Protein AF-A0A3B5ME01-F1 (afdb_monomer)

InterPro domains:
  IPR032739 MRN complex-interacting protein [PTHR15863] (6-68)
  IPR049472 MRN complex-interacting protein, N-terminal domain [PF15749] (7-66)

Organism: NCBI:txid32473

Mean predicted aligned error: 5.56 Å

Sequence (73 aa):
MAKLYLCCEFSLLLVWQVKKAKKWSCKLCGEKQSLLKEFGRGSGADCRRHVQKLNAMRGAKMEEQEAHAWSLW

Foldseek 3Di:
DWWWAADPPPRAIDIDDDDPDQWDQDPPPRDTDHGPDTPDDDDPVVSVVVSVVVRVVVVVVVVVVVVVVVVVD

Nearest PDB structures (foldseek):
  8rbo-assembly1_P  TM=5.588E-01  e=2.057E+00  Pyrococcus furiosus DSM 3638
  4ljo-assembly1_A  TM=6.682E-01  e=4.124E+00  Homo sapiens
  7pks-assembly1_L  TM=5.907E-01  e=2.822E+00  Sus scrofa domesticus
  8oki-assembly1_P  TM=5.200E-01  e=4.394E+00  Pyrococcus furiosus DSM 3638
  4v4n-assembly1_BW  TM=4.519E-01  e=2.822E+00  Methanocaldococcus jannaschii

Secondary structure (DSSP, 8-state):
-EEEEE-TTT--EEEEE--S-S-EE-TTT--EE------EEE-HHHHHHHHHHHHHHHHHHHHHHHHHHHHT-

Radius of gyration: 14.56 Å; Cα contacts (8 Å, |Δi|>4): 92; chains: 1; bounding box: 41×19×37 Å

Solvent-accessible surface area (backbone atoms only — not comparable to full-atom values): 4360 Å² total; per-residue (Å²): 100,20,35,29,34,64,41,88,85,79,63,44,61,40,76,42,71,71,60,94,61,80,62,46,64,40,89,86,80,62,49,78,40,71,81,85,56,81,79,47,75,39,49,63,66,58,40,49,54,50,34,53,52,54,46,51,55,50,50,54,53,48,52,53,51,49,53,52,55,60,73,75,109

Structure (mmCIF, N/CA/C/O backbone):
data_AF-A0A3B5ME01-F1
#
_entry.id   AF-A0A3B5ME01-F1
#
loop_
_atom_site.group_PDB
_atom_site.id
_atom_site.type_symbol
_atom_site.label_atom_id
_atom_site.label_alt_id
_atom_site.label_comp_id
_atom_site.label_asym_id
_atom_site.label_entity_id
_atom_site.label_seq_id
_atom_site.pdbx_PDB_ins_code
_atom_site.Cartn_x
_atom_site.Cartn_y
_atom_site.Cartn_z
_atom_site.occupancy
_atom_site.B_iso_or_equiv
_atom_site.auth_seq_id
_atom_site.auth_comp_id
_atom_site.auth_asym_id
_atom_site.auth_atom_id
_atom_site.pdbx_PDB_model_num
ATOM 1 N N . MET A 1 1 ? -14.478 4.186 5.774 1.00 80.19 1 MET A N 1
ATOM 2 C CA . MET A 1 1 ? -13.188 4.875 5.551 1.00 80.19 1 MET A CA 1
ATOM 3 C C . MET A 1 1 ? -12.062 3.849 5.507 1.00 80.19 1 MET A C 1
ATOM 5 O O . MET A 1 1 ? -11.975 3.012 6.404 1.00 80.19 1 MET A O 1
ATOM 9 N N . ALA A 1 2 ? -11.216 3.904 4.486 1.00 87.00 2 ALA A N 1
ATOM 10 C CA . ALA A 1 2 ? -9.989 3.125 4.357 1.00 87.00 2 ALA A CA 1
ATOM 11 C C . ALA A 1 2 ? -8.792 4.067 4.166 1.00 87.00 2 ALA A C 1
ATOM 13 O O . ALA A 1 2 ? -8.971 5.244 3.843 1.00 87.00 2 ALA A O 1
ATOM 14 N N . LYS A 1 3 ? -7.591 3.558 4.425 1.00 87.25 3 LYS A N 1
ATOM 15 C CA . LYS A 1 3 ? -6.321 4.278 4.325 1.00 87.25 3 LYS A CA 1
ATOM 16 C C . LYS A 1 3 ? -5.288 3.451 3.572 1.00 87.25 3 LYS A C 1
ATOM 18 O O . LYS A 1 3 ? -5.386 2.224 3.562 1.00 87.25 3 LYS A O 1
ATOM 23 N N . LEU A 1 4 ? -4.317 4.125 2.965 1.00 84.75 4 LEU A N 1
ATOM 24 C CA . LEU A 1 4 ? -3.183 3.506 2.284 1.00 84.75 4 LEU A CA 1
ATOM 25 C C . LEU A 1 4 ? -1.910 3.593 3.128 1.00 84.75 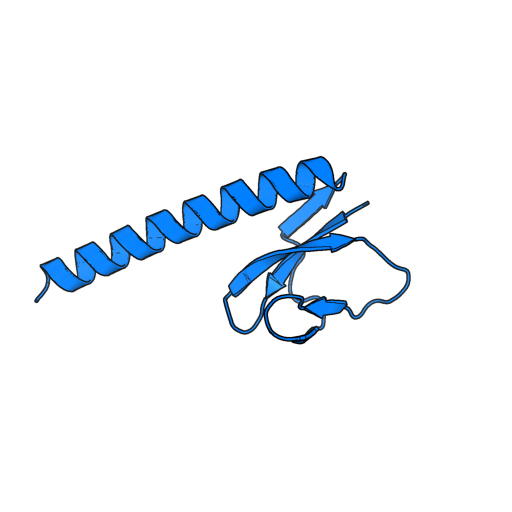4 LEU A C 1
ATOM 27 O O . LEU A 1 4 ? -1.560 4.680 3.591 1.00 84.75 4 LEU A O 1
ATOM 31 N N . TYR A 1 5 ? -1.194 2.475 3.249 1.00 83.62 5 TYR A N 1
ATOM 32 C CA . TYR A 1 5 ? 0.080 2.372 3.971 1.00 83.62 5 TYR A CA 1
ATOM 33 C C . TYR A 1 5 ? 1.103 1.543 3.204 1.00 83.62 5 TYR A C 1
ATOM 35 O O . TYR A 1 5 ? 0.717 0.695 2.402 1.00 83.62 5 TYR A O 1
ATOM 43 N N . LEU A 1 6 ? 2.391 1.760 3.479 1.00 84.00 6 LEU A N 1
ATOM 44 C CA . LEU A 1 6 ? 3.460 0.882 3.004 1.00 84.00 6 LEU A CA 1
ATOM 45 C C . LEU A 1 6 ? 3.671 -0.301 3.952 1.00 84.00 6 LEU A C 1
ATOM 47 O O . LEU A 1 6 ? 3.689 -0.129 5.169 1.00 84.00 6 LEU A O 1
ATOM 51 N N . CYS A 1 7 ? 3.901 -1.477 3.374 1.00 81.56 7 CYS A N 1
ATOM 52 C CA . CYS A 1 7 ? 4.466 -2.628 4.071 1.00 81.56 7 CYS A CA 1
ATOM 53 C C . CYS A 1 7 ? 5.962 -2.403 4.345 1.00 81.56 7 CYS A C 1
ATOM 55 O O . CYS A 1 7 ? 6.680 -2.026 3.425 1.00 81.56 7 CYS A O 1
ATOM 57 N N . CYS A 1 8 ? 6.455 -2.693 5.554 1.00 77.56 8 CYS A N 1
ATOM 58 C CA . CYS A 1 8 ? 7.872 -2.490 5.889 1.00 77.56 8 CYS A CA 1
ATOM 59 C C . CYS A 1 8 ? 8.839 -3.381 5.093 1.00 77.56 8 CYS A C 1
ATOM 61 O O . CYS A 1 8 ? 9.898 -2.912 4.705 1.00 77.56 8 CYS A O 1
ATOM 63 N N . GLU A 1 9 ? 8.470 -4.633 4.815 1.00 76.06 9 GLU A N 1
ATOM 64 C CA . GLU A 1 9 ? 9.366 -5.583 4.136 1.00 76.06 9 GLU A CA 1
ATOM 65 C C . GLU A 1 9 ? 9.371 -5.409 2.617 1.00 76.06 9 GLU A C 1
ATOM 67 O O . GLU A 1 9 ? 10.408 -5.208 2.000 1.00 76.06 9 GLU A O 1
ATOM 72 N N . PHE A 1 10 ? 8.190 -5.422 2.000 1.00 73.81 10 PHE A N 1
ATOM 73 C CA . PHE A 1 10 ? 8.073 -5.385 0.540 1.00 73.81 10 PHE A CA 1
ATOM 74 C C . PHE A 1 10 ? 7.961 -3.961 -0.026 1.00 73.81 10 PHE A C 1
ATOM 76 O O . PHE A 1 10 ? 7.924 -3.755 -1.242 1.00 73.81 10 PHE A O 1
ATOM 83 N N . SER A 1 11 ? 7.841 -2.950 0.843 1.00 77.38 11 SER A N 1
ATOM 84 C CA . SER A 1 11 ? 7.558 -1.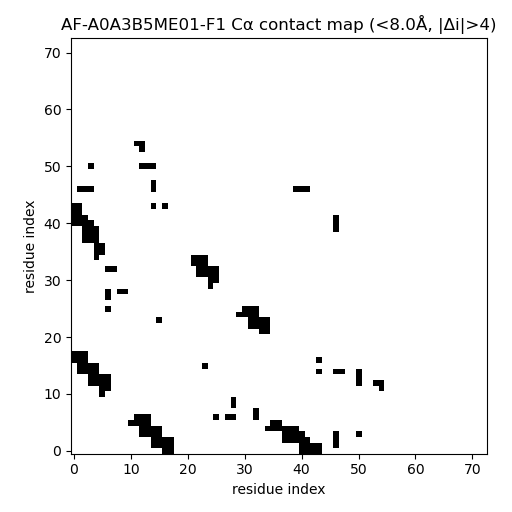553 0.476 1.00 77.38 11 SER A CA 1
ATOM 85 C C . SER A 1 11 ? 6.300 -1.372 -0.401 1.00 77.38 11 SER A C 1
ATOM 87 O O . SER A 1 11 ? 6.126 -0.357 -1.073 1.00 77.38 11 SER A O 1
ATOM 89 N N . LEU A 1 12 ? 5.415 -2.373 -0.447 1.00 83.62 12 LEU A N 1
ATOM 90 C CA . LEU A 1 12 ? 4.188 -2.358 -1.248 1.00 83.62 12 LEU A CA 1
ATOM 91 C C . LEU A 1 12 ? 3.098 -1.539 -0.563 1.00 83.62 12 LEU A C 1
ATOM 93 O O . LEU A 1 12 ? 2.963 -1.579 0.663 1.00 83.62 12 LEU A O 1
ATOM 97 N N . LEU A 1 13 ? 2.290 -0.834 -1.356 1.00 87.31 13 LEU A N 1
ATOM 98 C CA . LEU A 1 13 ? 1.143 -0.099 -0.837 1.00 87.31 13 LEU A CA 1
ATOM 99 C C . LEU A 1 13 ? -0.041 -1.030 -0.614 1.00 87.31 13 LEU A C 1
ATOM 101 O O . LEU A 1 13 ? -0.378 -1.861 -1.459 1.00 87.31 13 LEU A O 1
ATOM 105 N N . LEU A 1 14 ? -0.687 -0.860 0.533 1.00 86.88 14 LEU A N 1
ATOM 106 C CA . LEU A 1 14 ? -1.770 -1.697 1.017 1.00 86.88 14 LEU A CA 1
ATOM 107 C C . LEU A 1 14 ? -2.957 -0.860 1.462 1.00 86.88 14 LEU A C 1
ATOM 109 O O . LEU A 1 14 ? -2.804 0.201 2.067 1.00 86.88 14 LEU A O 1
ATOM 113 N N . VAL A 1 15 ? -4.156 -1.386 1.205 1.00 87.12 15 VAL A N 1
ATOM 114 C CA . VAL A 1 15 ? -5.398 -0.821 1.734 1.00 87.12 15 VAL A CA 1
ATOM 115 C C . VAL A 1 15 ? -5.662 -1.400 3.115 1.00 87.12 15 VAL A C 1
ATOM 117 O O . VAL A 1 15 ? -5.796 -2.615 3.279 1.00 87.12 15 VAL A O 1
ATOM 120 N N . TRP A 1 16 ? -5.843 -0.522 4.094 1.00 86.06 16 TRP A N 1
ATOM 121 C CA . TRP A 1 16 ? -6.289 -0.889 5.427 1.00 86.06 16 TRP A CA 1
ATOM 122 C C . TRP A 1 16 ? -7.593 -0.182 5.791 1.00 86.06 16 TRP A C 1
ATOM 124 O O . TRP A 1 16 ? -7.725 1.039 5.690 1.00 86.06 16 TRP A O 1
ATOM 134 N N . GLN A 1 17 ? -8.580 -0.957 6.236 1.00 86.75 17 GLN A N 1
ATOM 135 C CA . GLN A 1 17 ? -9.832 -0.403 6.734 1.00 86.75 17 GLN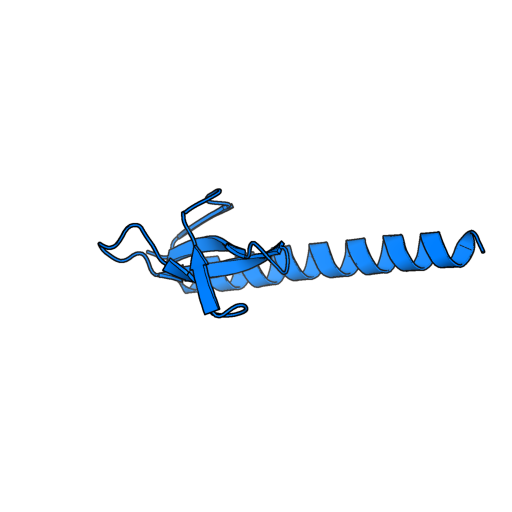 A CA 1
ATOM 136 C C . GLN A 1 17 ? -9.618 0.197 8.120 1.00 86.75 17 GLN A C 1
ATOM 138 O O . GLN A 1 17 ? -9.129 -0.486 9.018 1.00 86.75 17 GLN A O 1
ATOM 143 N N . VAL A 1 18 ? -10.039 1.450 8.305 1.00 83.19 18 VAL A N 1
ATOM 144 C CA . VAL A 1 18 ? -9.851 2.147 9.578 1.00 83.19 18 VAL A CA 1
ATOM 145 C C . VAL A 1 18 ? -10.679 1.475 10.671 1.00 83.19 18 VAL A C 1
ATOM 147 O O . VAL A 1 18 ? -11.904 1.426 10.587 1.00 83.19 18 VAL A O 1
ATOM 150 N N . LYS A 1 19 ? -9.996 0.969 11.699 1.00 83.75 19 LYS A N 1
ATOM 151 C CA . LYS A 1 19 ? -10.582 0.447 12.943 1.00 83.75 19 LYS A CA 1
ATOM 152 C C . LYS A 1 19 ? -10.181 1.350 14.118 1.00 83.75 19 LYS A C 1
ATOM 154 O O . LYS A 1 19 ? -9.274 2.166 13.983 1.00 83.75 19 LYS A O 1
ATOM 159 N N . LYS A 1 20 ? -10.824 1.190 15.285 1.00 81.81 20 LYS A N 1
ATOM 160 C CA . LYS A 1 20 ? -10.446 1.911 16.525 1.00 81.81 20 LYS A CA 1
ATOM 161 C C . LYS A 1 20 ? -8.993 1.645 16.956 1.00 81.81 20 LYS A C 1
ATOM 163 O O . LYS A 1 20 ? -8.378 2.497 17.588 1.00 81.81 20 LYS A O 1
ATOM 168 N N . ALA A 1 21 ? -8.446 0.476 16.619 1.00 80.75 21 ALA A N 1
ATOM 169 C CA . ALA A 1 21 ? -7.065 0.123 16.925 1.00 80.75 21 ALA A CA 1
ATOM 170 C C . ALA A 1 21 ? -6.073 0.943 16.081 1.00 80.75 21 ALA A C 1
ATOM 172 O O . ALA A 1 21 ? -6.231 1.056 14.869 1.00 80.75 21 ALA A O 1
ATOM 173 N N . LYS A 1 22 ? -5.023 1.475 16.717 1.00 73.62 22 LYS A N 1
ATOM 174 C CA . LYS A 1 22 ? -3.961 2.250 16.044 1.00 73.62 22 LYS A CA 1
ATOM 175 C C . LYS A 1 22 ? -2.864 1.382 15.409 1.00 73.62 22 LYS A C 1
ATOM 177 O O . LYS A 1 22 ? -2.063 1.895 14.636 1.00 73.62 22 LYS A O 1
ATOM 182 N N . LYS A 1 23 ? -2.816 0.089 15.744 1.00 80.19 23 LYS A N 1
ATOM 183 C CA . LYS A 1 23 ? -1.897 -0.898 15.156 1.00 80.19 23 LYS A CA 1
ATOM 184 C C . LYS A 1 23 ? -2.641 -1.735 14.122 1.00 80.19 23 LYS A C 1
ATOM 186 O O . LYS A 1 23 ? -3.819 -2.048 14.320 1.00 80.19 23 LYS A O 1
ATOM 191 N N . TRP A 1 24 ? -1.954 -2.123 13.057 1.00 82.69 24 TRP A N 1
ATOM 192 C CA . TRP A 1 24 ? -2.503 -2.993 12.024 1.00 82.69 24 TRP A CA 1
ATOM 193 C C . TRP A 1 24 ? -1.533 -4.130 11.716 1.00 82.69 24 TRP A C 1
ATOM 195 O O . TRP A 1 24 ? -0.324 -3.950 11.784 1.00 82.69 24 TRP A O 1
ATOM 205 N N . SER A 1 25 ? -2.067 -5.30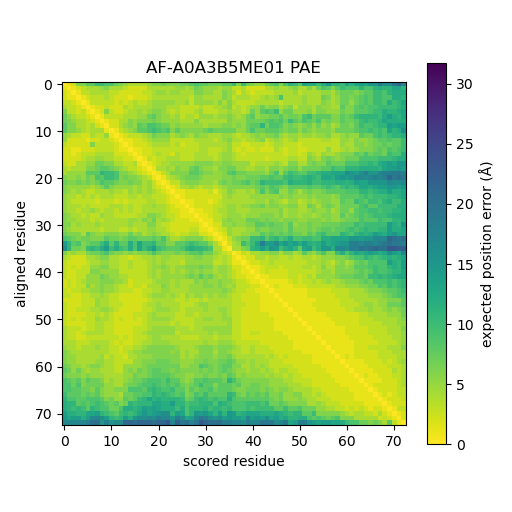8 11.406 1.00 85.06 25 SER A N 1
ATOM 206 C CA . SER A 1 25 ? -1.261 -6.423 10.906 1.00 85.06 25 SER A CA 1
ATOM 207 C C . SER A 1 25 ? -1.206 -6.350 9.390 1.00 85.06 25 SER A C 1
ATOM 209 O O . SER A 1 25 ? -2.253 -6.278 8.731 1.00 85.06 25 SER A O 1
ATOM 211 N N . CYS A 1 26 ? 0.005 -6.346 8.844 1.00 85.38 26 CYS A N 1
ATOM 212 C CA . CYS A 1 26 ? 0.215 -6.360 7.410 1.00 85.38 26 CYS A CA 1
ATOM 213 C C . CYS A 1 26 ? -0.249 -7.693 6.826 1.00 85.38 26 CYS A C 1
ATOM 215 O O . CYS A 1 26 ? 0.145 -8.752 7.293 1.00 85.38 26 CYS A O 1
ATOM 217 N N . LYS A 1 27 ? -1.083 -7.651 5.782 1.00 83.75 27 LYS A N 1
ATOM 218 C CA . LYS A 1 27 ? -1.571 -8.875 5.127 1.00 83.75 27 LYS A CA 1
ATOM 219 C C . LYS A 1 27 ? -0.524 -9.566 4.250 1.00 83.75 27 LYS A C 1
ATOM 221 O O . LYS A 1 27 ? -0.759 -10.698 3.857 1.00 83.75 27 LYS A O 1
ATOM 226 N N . LEU A 1 28 ? 0.567 -8.877 3.912 1.00 84.62 28 LEU A N 1
ATOM 227 C CA . LEU A 1 28 ? 1.635 -9.437 3.084 1.00 84.62 28 LEU A CA 1
ATOM 228 C C . LEU A 1 28 ? 2.711 -10.108 3.934 1.00 84.62 28 LEU A C 1
ATOM 230 O O . LEU A 1 28 ? 3.015 -11.266 3.695 1.00 84.62 28 LEU A O 1
ATOM 234 N N . CYS A 1 29 ? 3.251 -9.407 4.936 1.00 83.81 29 CYS A N 1
ATOM 235 C CA . CYS A 1 29 ? 4.307 -9.962 5.788 1.00 83.81 29 CYS A CA 1
ATOM 236 C C . CYS A 1 29 ? 3.819 -10.532 7.128 1.00 83.81 29 CYS A C 1
ATOM 238 O O . CYS A 1 29 ? 4.583 -11.157 7.846 1.00 83.81 29 CYS A O 1
ATOM 240 N N . GLY A 1 30 ? 2.559 -10.308 7.512 1.00 84.31 30 GLY A N 1
ATOM 241 C CA . GLY A 1 30 ? 2.011 -10.774 8.793 1.00 84.31 30 GLY A CA 1
ATOM 242 C C . GLY A 1 30 ? 2.386 -9.916 10.009 1.00 84.31 30 GLY A C 1
ATOM 243 O O . GLY A 1 30 ? 1.688 -9.971 11.025 1.00 84.31 30 GLY A O 1
ATOM 244 N N . GLU A 1 31 ? 3.412 -9.068 9.905 1.00 85.94 31 GLU A N 1
ATOM 245 C CA . GLU A 1 31 ? 3.927 -8.275 11.025 1.00 85.94 31 GLU A CA 1
ATOM 246 C C . GLU A 1 31 ? 2.933 -7.207 11.520 1.00 85.94 31 GLU A C 1
ATOM 248 O O . GLU A 1 31 ? 2.179 -6.600 10.741 1.00 85.94 31 GLU A O 1
ATOM 253 N N . LYS A 1 32 ? 2.932 -6.939 12.834 1.00 86.75 32 LYS A N 1
ATOM 254 C CA . LYS A 1 32 ? 2.158 -5.842 13.434 1.00 86.75 32 LYS A CA 1
ATOM 255 C C . LYS A 1 32 ? 2.898 -4.531 13.224 1.00 86.75 32 LYS A C 1
ATOM 257 O O . LYS A 1 32 ? 3.798 -4.166 13.973 1.00 86.75 32 LYS A O 1
ATOM 262 N N . GL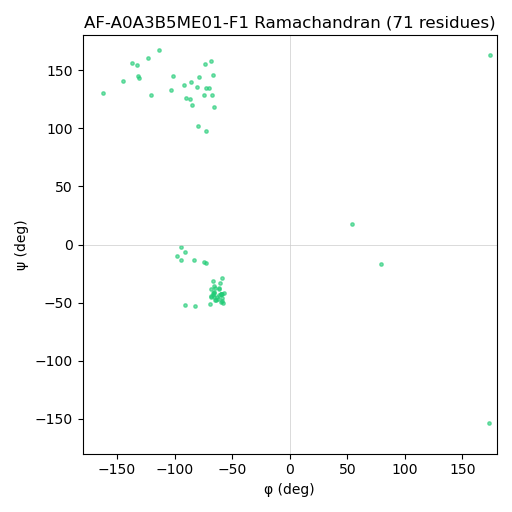N A 1 33 ? 2.437 -3.761 12.253 1.00 79.00 33 GLN A N 1
ATOM 263 C CA . GLN A 1 33 ? 3.051 -2.500 11.884 1.00 79.00 33 GLN A CA 1
ATOM 264 C C . GLN A 1 33 ? 2.414 -1.329 12.636 1.00 79.00 33 GLN A C 1
ATOM 266 O O . GLN A 1 33 ? 1.189 -1.215 12.802 1.00 79.00 33 GLN A O 1
ATOM 271 N N . SER A 1 34 ? 3.279 -0.433 13.106 1.00 73.19 34 SER A N 1
ATOM 272 C CA . SER A 1 34 ? 2.885 0.928 13.434 1.00 73.19 34 SER A CA 1
ATOM 273 C C . SER A 1 34 ? 2.652 1.702 12.137 1.00 73.19 34 SER A C 1
ATOM 275 O O . SER A 1 34 ? 3.125 1.359 11.053 1.00 73.19 34 SER A O 1
ATOM 277 N N . LEU A 1 35 ? 1.836 2.740 12.230 1.00 65.19 35 LEU A N 1
ATOM 278 C CA . LEU A 1 35 ? 1.517 3.587 11.094 1.00 65.19 35 LEU A CA 1
ATOM 279 C C . LEU A 1 35 ? 2.724 4.462 10.752 1.00 65.19 35 LEU A C 1
ATOM 281 O O . LEU A 1 35 ? 2.911 5.489 11.393 1.00 65.19 35 LEU A O 1
ATOM 285 N N . LEU A 1 36 ? 3.532 4.057 9.764 1.00 66.25 36 LEU A N 1
ATOM 286 C CA . LEU A 1 36 ? 4.696 4.842 9.329 1.00 66.2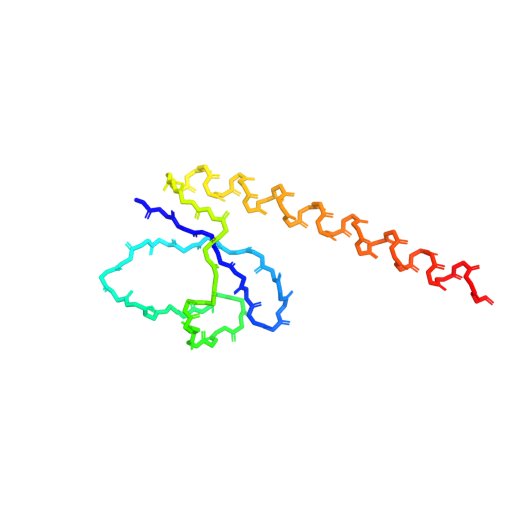5 36 LEU A CA 1
ATOM 287 C C . LEU A 1 36 ? 4.281 6.139 8.614 1.00 66.25 36 LEU A C 1
ATOM 289 O O . LEU A 1 36 ? 4.769 7.213 8.948 1.00 66.25 36 LEU A O 1
ATOM 293 N N . LYS A 1 37 ? 3.395 6.042 7.609 1.00 75.00 37 LYS A N 1
ATOM 294 C CA . LYS A 1 37 ? 2.962 7.170 6.764 1.00 75.00 37 LYS A CA 1
ATOM 295 C C . LYS A 1 37 ? 1.665 6.842 6.025 1.00 75.00 37 LYS A C 1
ATOM 297 O O . LYS A 1 37 ? 1.570 5.789 5.402 1.00 75.00 37 LYS A O 1
ATOM 302 N N . GLU A 1 38 ? 0.677 7.733 6.091 1.00 83.06 38 GLU A N 1
ATOM 303 C CA . GLU A 1 38 ? -0.591 7.621 5.354 1.00 83.06 38 GLU A CA 1
ATOM 304 C C . GLU A 1 38 ? -0.424 8.195 3.940 1.00 83.06 38 GLU A C 1
ATOM 306 O O . GLU A 1 38 ? -0.096 9.367 3.785 1.00 83.06 38 GLU A O 1
ATOM 311 N N . PHE A 1 39 ? -0.640 7.373 2.911 1.00 83.12 39 PHE A N 1
ATOM 312 C CA . PHE A 1 39 ? -0.488 7.770 1.498 1.00 83.12 39 PHE A CA 1
ATOM 313 C C . PHE A 1 39 ? -1.797 8.235 0.861 1.00 83.12 39 PHE A C 1
ATOM 315 O O . PHE A 1 39 ? -1.803 8.822 -0.214 1.00 83.12 39 PHE A O 1
ATOM 322 N N . GLY A 1 40 ? -2.918 7.974 1.526 1.00 85.62 40 GLY A N 1
ATOM 323 C CA . GLY A 1 40 ? -4.230 8.400 1.077 1.00 85.62 40 GLY A CA 1
ATOM 324 C C . GLY A 1 40 ? -5.334 7.832 1.954 1.00 85.62 40 GLY A C 1
ATOM 325 O O . GLY A 1 40 ? -5.131 6.871 2.703 1.00 85.62 40 GLY A O 1
ATOM 326 N N . ARG A 1 41 ? -6.516 8.435 1.845 1.00 89.00 41 ARG A N 1
ATOM 327 C CA . ARG A 1 41 ? -7.696 8.137 2.656 1.00 89.00 41 ARG A CA 1
ATOM 328 C C . ARG A 1 41 ? -8.948 8.293 1.815 1.00 89.00 41 ARG A C 1
ATOM 330 O O . ARG A 1 41 ? -9.045 9.241 1.047 1.00 89.00 41 ARG A O 1
ATOM 337 N N . GLY A 1 42 ? -9.919 7.406 1.988 1.00 91.06 42 GLY A N 1
ATOM 338 C CA . GLY A 1 42 ? -11.174 7.521 1.252 1.00 91.06 42 GLY A CA 1
ATOM 339 C C . GLY A 1 42 ? -12.112 6.341 1.444 1.00 91.06 42 GLY A C 1
ATOM 340 O O . GLY A 1 42 ? -12.092 5.655 2.477 1.00 91.06 42 GLY A O 1
ATOM 341 N N . SER A 1 43 ? -12.959 6.108 0.442 1.00 93.06 43 SER A N 1
ATOM 342 C CA . SER A 1 43 ? -13.762 4.892 0.371 1.00 93.06 43 SER A CA 1
ATOM 343 C C . SER A 1 43 ? -12.864 3.675 0.120 1.00 93.06 43 SER A C 1
ATOM 345 O O . SER A 1 43 ? -11.750 3.784 -0.394 1.00 93.06 43 SER A O 1
ATOM 347 N N . GLY A 1 44 ? -13.346 2.479 0.468 1.00 88.88 44 GLY A N 1
ATOM 348 C CA . GLY A 1 44 ? -12.597 1.253 0.181 1.00 88.88 44 GLY A CA 1
ATOM 349 C C . GLY A 1 44 ? -12.355 1.046 -1.319 1.00 88.88 44 GLY A C 1
ATOM 350 O O . GLY A 1 44 ? -11.307 0.529 -1.693 1.00 88.88 44 GLY A O 1
ATOM 351 N N . ALA A 1 45 ? -13.294 1.467 -2.174 1.00 91.94 45 ALA A N 1
ATOM 352 C CA . ALA A 1 45 ? -13.164 1.357 -3.625 1.00 91.94 45 ALA A CA 1
ATOM 353 C C . ALA A 1 45 ? -12.078 2.292 -4.171 1.00 91.94 45 ALA A C 1
ATOM 355 O O . ALA A 1 45 ? -11.222 1.849 -4.937 1.00 91.94 45 ALA A O 1
ATOM 356 N N . ASP A 1 46 ? -12.058 3.546 -3.720 1.00 91.94 46 ASP A N 1
ATOM 357 C CA . ASP A 1 46 ? -11.068 4.529 -4.171 1.00 91.94 46 ASP A CA 1
ATOM 358 C C . ASP A 1 46 ? -9.669 4.146 -3.707 1.00 91.94 46 ASP A C 1
ATOM 360 O O . ASP A 1 46 ? -8.729 4.163 -4.501 1.00 91.94 46 ASP A O 1
ATOM 364 N N . CYS A 1 47 ? -9.531 3.689 -2.457 1.00 91.38 47 CYS A N 1
ATOM 365 C CA . CYS A 1 47 ? -8.249 3.206 -1.960 1.00 91.38 47 CYS A CA 1
ATOM 366 C C . CYS A 1 47 ? -7.734 2.001 -2.758 1.00 91.38 47 CYS A C 1
ATOM 368 O O . CYS A 1 47 ? -6.536 1.933 -3.016 1.00 91.38 47 CYS A O 1
ATOM 370 N N . ARG A 1 48 ? -8.604 1.070 -3.185 1.00 90.62 48 ARG A N 1
ATOM 371 C CA . ARG A 1 48 ? -8.191 -0.072 -4.022 1.00 90.62 48 ARG A CA 1
ATOM 372 C C . ARG A 1 48 ? -7.665 0.376 -5.384 1.00 90.62 48 ARG A C 1
ATOM 374 O O . ARG A 1 48 ? -6.577 -0.050 -5.761 1.00 90.62 48 ARG A O 1
ATOM 381 N N . ARG A 1 49 ? -8.386 1.264 -6.079 1.00 93.06 49 ARG A N 1
ATOM 382 C CA . ARG A 1 49 ? -7.939 1.825 -7.370 1.00 93.06 49 ARG A CA 1
ATOM 383 C C . ARG A 1 49 ? -6.607 2.559 -7.224 1.00 93.06 49 ARG A C 1
ATOM 385 O O . ARG A 1 49 ? -5.706 2.392 -8.040 1.00 93.06 49 ARG A O 1
ATOM 392 N N . HIS A 1 50 ? -6.468 3.336 -6.153 1.00 91.31 50 HIS A N 1
ATOM 393 C CA . HIS A 1 50 ? -5.255 4.094 -5.876 1.00 91.31 50 HIS A CA 1
ATOM 394 C C . HIS A 1 50 ? -4.059 3.175 -5.580 1.00 91.31 50 HIS A C 1
ATOM 396 O O . HIS A 1 50 ? -2.993 3.369 -6.154 1.00 91.31 50 HIS A O 1
ATOM 402 N N . VAL A 1 51 ? -4.238 2.136 -4.751 1.00 91.31 51 VAL A N 1
ATOM 403 C CA . VAL A 1 51 ? -3.194 1.128 -4.486 1.00 91.31 51 VAL A CA 1
ATOM 404 C C . VAL A 1 51 ? -2.757 0.431 -5.769 1.00 91.31 51 VAL A C 1
ATOM 406 O O . VAL A 1 51 ? -1.559 0.309 -6.003 1.00 91.31 51 VAL A O 1
ATOM 409 N N . GLN A 1 52 ? -3.704 0.005 -6.610 1.00 91.62 52 GLN A N 1
ATOM 410 C CA . GLN A 1 52 ? -3.387 -0.641 -7.886 1.00 91.62 52 GLN A CA 1
ATOM 411 C C . GLN A 1 52 ? -2.544 0.271 -8.778 1.00 91.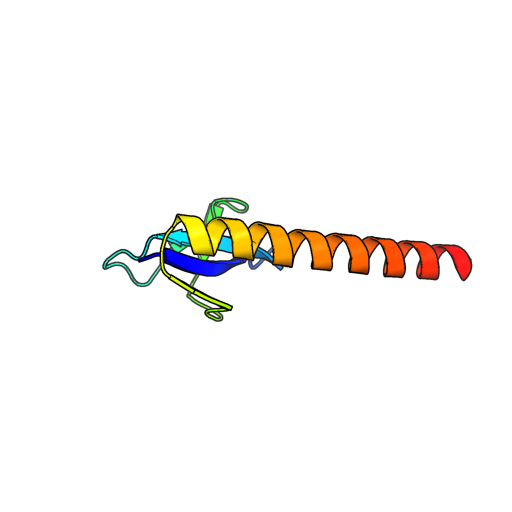62 52 GLN A C 1
ATOM 413 O O . GLN A 1 52 ? -1.487 -0.147 -9.242 1.00 91.62 52 GLN A O 1
ATOM 418 N N . LYS A 1 53 ? -2.955 1.535 -8.948 1.00 93.00 53 LYS A N 1
ATOM 419 C CA . LYS A 1 53 ? -2.204 2.515 -9.743 1.00 93.00 53 LYS A CA 1
ATOM 420 C C . LYS A 1 53 ? -0.794 2.741 -9.191 1.00 93.00 53 LYS A C 1
ATOM 422 O O . LYS A 1 53 ? 0.168 2.705 -9.950 1.00 93.00 53 LYS A O 1
ATOM 427 N N . LEU A 1 54 ? -0.660 2.980 -7.884 1.00 90.44 54 LEU A N 1
ATOM 428 C CA . LEU A 1 54 ? 0.643 3.261 -7.276 1.00 90.44 54 LEU A CA 1
ATOM 429 C C . LEU A 1 54 ? 1.591 2.055 -7.341 1.00 90.44 54 LEU A C 1
ATOM 431 O O . LEU A 1 54 ? 2.770 2.233 -7.638 1.00 90.44 54 LEU A O 1
ATOM 435 N N . ASN A 1 55 ? 1.091 0.840 -7.101 1.00 91.38 55 ASN A N 1
ATOM 436 C CA . ASN A 1 55 ? 1.913 -0.367 -7.203 1.00 91.38 55 ASN A CA 1
ATOM 437 C C . ASN A 1 55 ? 2.313 -0.658 -8.657 1.00 91.38 55 ASN A C 1
ATOM 439 O O . ASN A 1 55 ? 3.462 -1.021 -8.884 1.00 91.38 55 ASN A O 1
ATOM 443 N N . ALA A 1 56 ? 1.426 -0.437 -9.636 1.00 91.94 56 ALA A N 1
ATOM 444 C CA . ALA A 1 56 ? 1.756 -0.591 -11.055 1.00 91.94 56 ALA A CA 1
ATOM 445 C C . ALA A 1 56 ? 2.865 0.378 -11.498 1.00 91.94 56 ALA A C 1
ATOM 447 O O . ALA A 1 56 ? 3.842 -0.042 -12.107 1.00 91.94 56 ALA A O 1
ATOM 448 N N . MET A 1 57 ? 2.765 1.660 -11.124 1.00 91.44 57 MET A N 1
ATOM 449 C CA . MET A 1 57 ? 3.816 2.646 -11.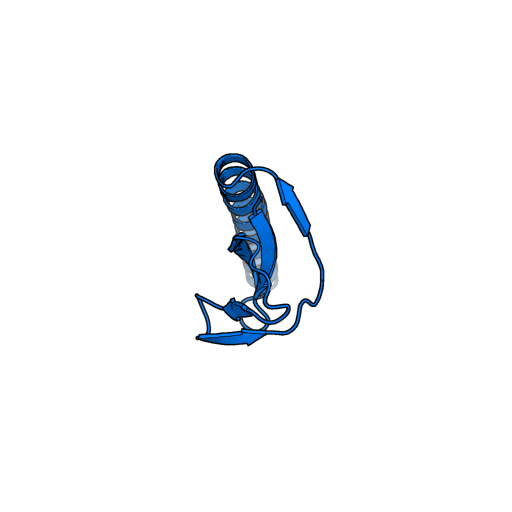421 1.00 91.44 57 MET A CA 1
ATOM 450 C C . MET A 1 57 ? 5.151 2.285 -10.763 1.00 91.44 57 MET A C 1
ATOM 452 O O . MET A 1 57 ? 6.209 2.497 -11.349 1.00 91.44 57 MET A O 1
ATOM 456 N N . ARG A 1 58 ? 5.116 1.734 -9.544 1.00 89.50 58 ARG A N 1
ATOM 457 C CA . ARG A 1 58 ? 6.327 1.262 -8.869 1.00 89.50 58 ARG A CA 1
ATOM 458 C C . ARG A 1 58 ? 6.949 0.064 -9.589 1.00 89.50 58 ARG A C 1
ATOM 460 O O . ARG A 1 58 ? 8.164 0.057 -9.739 1.00 89.50 58 ARG A O 1
ATOM 467 N N . GLY A 1 59 ? 6.135 -0.899 -10.024 1.00 90.62 59 GLY A N 1
ATOM 468 C CA . GLY A 1 59 ? 6.588 -2.056 -10.800 1.00 90.62 59 GLY A CA 1
ATOM 469 C C . GLY A 1 59 ? 7.286 -1.634 -12.091 1.00 90.62 59 GLY A C 1
ATOM 470 O O . GLY A 1 59 ? 8.440 -1.985 -12.288 1.00 90.62 59 GLY A O 1
ATOM 471 N N . ALA A 1 60 ? 6.652 -0.757 -12.877 1.00 93.06 60 ALA A N 1
ATOM 472 C CA . ALA A 1 60 ? 7.242 -0.225 -14.108 1.00 93.06 60 ALA A CA 1
ATOM 473 C C . ALA A 1 60 ? 8.594 0.474 -13.865 1.00 93.06 60 ALA A C 1
ATOM 475 O O . ALA A 1 60 ? 9.546 0.276 -14.610 1.00 93.06 60 ALA A O 1
ATOM 476 N N . LYS A 1 61 ? 8.708 1.255 -12.781 1.00 91.06 61 LYS A N 1
ATOM 477 C CA . LYS A 1 61 ? 9.974 1.903 -12.412 1.00 91.06 61 LYS A CA 1
ATOM 478 C C . LYS A 1 61 ? 11.059 0.898 -12.008 1.00 91.06 61 LYS A C 1
ATOM 480 O O . LYS A 1 61 ? 12.232 1.148 -12.260 1.00 91.06 61 LYS A O 1
ATOM 485 N N . MET A 1 62 ? 10.693 -0.196 -11.340 1.00 89.88 62 MET A N 1
ATOM 486 C CA . MET A 1 62 ? 11.648 -1.249 -10.983 1.00 89.88 62 MET A CA 1
ATOM 487 C C . MET A 1 62 ? 12.144 -1.984 -12.228 1.00 89.88 62 MET A C 1
ATOM 489 O O . MET A 1 62 ? 13.348 -2.145 -12.371 1.00 89.88 62 MET A O 1
ATOM 493 N N . GLU A 1 63 ? 11.250 -2.331 -13.154 1.00 91.88 63 GLU A N 1
ATOM 494 C CA . GLU A 1 63 ? 11.614 -2.952 -14.436 1.00 91.88 63 GLU A CA 1
ATOM 495 C C . GLU A 1 63 ? 12.553 -2.056 -15.257 1.00 91.88 63 GLU A C 1
ATOM 497 O O . GLU 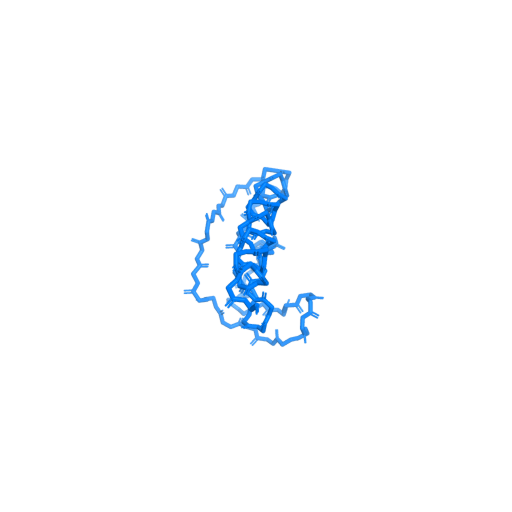A 1 63 ? 13.551 -2.535 -15.786 1.00 91.88 63 GLU A O 1
ATOM 502 N N . GLU A 1 64 ? 12.290 -0.746 -15.317 1.00 92.62 64 GLU A N 1
ATOM 503 C CA . GLU A 1 64 ? 13.174 0.221 -15.983 1.00 92.62 64 GLU A CA 1
ATOM 504 C C . GLU A 1 64 ? 14.568 0.266 -15.334 1.00 92.62 64 GLU A C 1
ATOM 506 O O . GLU A 1 64 ? 15.584 0.271 -16.029 1.00 92.62 64 GLU A O 1
ATOM 511 N N . GLN A 1 65 ? 14.632 0.267 -13.999 1.00 90.81 65 GLN A N 1
ATOM 512 C CA . GLN A 1 65 ? 15.897 0.254 -13.258 1.00 90.81 65 GLN A CA 1
ATOM 513 C C . GLN A 1 65 ? 16.673 -1.045 -13.456 1.00 90.81 65 GLN A C 1
ATOM 515 O O . GLN A 1 65 ? 17.892 -1.003 -13.614 1.00 90.81 65 GLN A O 1
ATOM 520 N N . GLU A 1 66 ? 15.985 -2.183 -13.452 1.00 91.94 66 GLU A N 1
ATOM 521 C CA . GLU A 1 66 ? 16.581 -3.488 -13.724 1.00 91.94 66 GLU A CA 1
ATOM 522 C C . GLU A 1 66 ? 17.098 -3.553 -15.161 1.00 91.94 66 GLU A C 1
ATOM 524 O O . GLU A 1 66 ? 18.254 -3.908 -15.365 1.00 91.94 66 GLU A O 1
ATOM 529 N N . ALA A 1 67 ? 16.305 -3.137 -16.151 1.00 91.94 67 ALA A N 1
ATOM 530 C CA . ALA A 1 67 ? 16.726 -3.081 -17.550 1.00 91.94 67 ALA A CA 1
ATOM 531 C C . ALA A 1 67 ? 17.949 -2.174 -17.745 1.00 91.94 67 ALA A C 1
ATOM 533 O O . ALA A 1 67 ? 18.896 -2.548 -18.437 1.00 91.94 67 ALA A O 1
ATOM 534 N N . HIS A 1 68 ? 17.970 -1.011 -17.091 1.00 92.06 68 HIS A N 1
ATOM 535 C CA . HIS A 1 68 ? 19.131 -0.128 -17.098 1.00 92.06 68 HIS A CA 1
ATOM 536 C C . HIS A 1 68 ? 20.349 -0.790 -16.442 1.00 92.06 68 HIS A C 1
ATOM 538 O O . HIS A 1 68 ? 21.439 -0.755 -17.008 1.00 92.06 68 HIS A O 1
ATOM 544 N N . ALA A 1 69 ? 20.183 -1.439 -15.287 1.00 92.06 69 ALA A N 1
ATOM 545 C CA . ALA A 1 69 ? 21.266 -2.165 -14.627 1.00 92.06 69 ALA A CA 1
ATOM 546 C C . ALA A 1 69 ? 21.838 -3.278 -15.519 1.00 92.06 69 ALA A C 1
ATOM 548 O O . ALA A 1 69 ? 23.054 -3.390 -15.625 1.00 92.06 69 ALA A O 1
ATOM 549 N N . TRP A 1 70 ? 20.981 -4.036 -16.209 1.00 89.19 70 TRP A N 1
ATOM 550 C CA . TRP A 1 70 ? 21.391 -5.057 -17.176 1.00 89.19 70 TRP A CA 1
ATOM 551 C C . TRP A 1 70 ? 22.072 -4.477 -18.418 1.00 89.19 70 TRP A C 1
ATOM 553 O O . TRP A 1 70 ? 22.954 -5.122 -18.964 1.00 89.19 70 TRP A O 1
ATOM 563 N N . SER A 1 71 ? 21.707 -3.269 -18.856 1.00 87.69 71 SER A N 1
ATOM 564 C CA . SER A 1 71 ? 22.355 -2.606 -20.001 1.00 87.69 71 SER A CA 1
ATOM 565 C C . SER A 1 71 ? 23.770 -2.090 -19.712 1.00 87.69 71 SER A C 1
ATOM 567 O O . SER A 1 71 ? 24.499 -1.749 -20.640 1.00 87.69 71 SER A O 1
ATOM 569 N N . LEU A 1 72 ? 24.139 -1.989 -18.431 1.00 87.19 72 LEU A N 1
ATOM 570 C CA . LEU A 1 72 ? 25.454 -1.533 -17.971 1.00 87.19 72 LEU A CA 1
ATOM 571 C C . LEU A 1 72 ? 26.442 -2.684 -17.715 1.00 87.19 72 LEU A C 1
ATOM 573 O O . LEU A 1 72 ? 27.579 -2.417 -17.319 1.00 87.19 72 LEU A O 1
ATOM 577 N N . TRP A 1 73 ? 26.003 -3.931 -17.893 1.00 71.31 73 TRP A N 1
ATOM 578 C CA . TRP A 1 73 ? 26.821 -5.145 -17.841 1.00 71.31 73 TRP A CA 1
ATOM 579 C C . TRP A 1 73 ? 27.193 -5.593 -19.254 1.00 71.31 73 TRP A C 1
ATOM 581 O O . TRP A 1 73 ? 28.341 -6.062 -19.418 1.00 71.31 73 TRP A O 1
#

pLDDT: mean 85.66, std 6.43, range [65.19, 93.06]